Protein AF-A0A3E2N6F1-F1 (afdb_monomer_lite)

Foldseek 3Di:
DDADPLGDDDDDDADPPDPVSVVVVVVVVVCVVVVVVVVVVVVVSVVVVVVVCCVVPVPDPPVNVVVVVVVVVVVVVVVVVVVVVVVVVVVVVVVVVVVVVVVPPDDDDDDDDDDDDDDDDDDPPDDDPPPDPPVVPPD

Sequence (139 aa):
MQKVKDGYRASFRLNEDNSEHMEIYQMFQELMKSGKYRNESDLYRAAIANLYREKQGNGISDERKVELQECARMSAHQVSELVQDIINTAIVDLKTSAIRVALTDSDISSKSKENMGMKPPESSEVLPDDICDFMKMFE

pLDDT: mean 71.29, std 17.22, range [33.0, 94.81]

Radius of gyration: 30.27 Å; chains: 1; bounding box: 47×65×79 Å

Structure (mmCIF, N/CA/C/O backbone):
data_AF-A0A3E2N6F1-F1
#
_entry.id   AF-A0A3E2N6F1-F1
#
loop_
_atom_site.group_PDB
_atom_site.id
_atom_site.type_symbol
_atom_site.label_atom_id
_atom_site.label_alt_id
_atom_site.label_comp_id
_atom_site.label_asym_id
_atom_site.label_entity_id
_atom_site.label_seq_id
_atom_site.pdbx_PDB_ins_code
_atom_site.Cartn_x
_atom_site.Cartn_y
_atom_site.Cartn_z
_atom_site.occupancy
_atom_site.B_iso_or_equiv
_atom_site.auth_seq_id
_atom_site.auth_comp_id
_atom_site.auth_asym_id
_atom_site.auth_atom_id
_atom_site.pdbx_PDB_model_num
ATOM 1 N N . MET A 1 1 ? -0.323 -15.769 -14.837 1.00 76.44 1 MET A N 1
ATOM 2 C CA . MET A 1 1 ? 0.190 -14.392 -15.024 1.00 76.44 1 MET A CA 1
ATOM 3 C C . MET A 1 1 ? 0.318 -14.104 -16.508 1.00 76.44 1 MET A C 1
ATOM 5 O O . MET A 1 1 ? 0.748 -14.984 -17.239 1.00 76.44 1 MET A O 1
ATOM 9 N N . GLN A 1 2 ? -0.051 -12.905 -16.946 1.00 83.56 2 GLN A N 1
ATOM 10 C CA . GLN A 1 2 ? -0.018 -12.468 -18.340 1.00 83.56 2 GLN A CA 1
ATOM 11 C C . GLN A 1 2 ? 0.957 -11.298 -18.493 1.00 83.56 2 GLN A C 1
ATOM 13 O O . GLN A 1 2 ? 0.899 -10.343 -17.720 1.00 83.56 2 GLN A O 1
ATOM 18 N N . LYS A 1 3 ? 1.848 -11.361 -19.486 1.00 83.31 3 LYS A N 1
ATOM 19 C CA . LYS A 1 3 ? 2.733 -10.243 -19.840 1.00 83.31 3 LYS A CA 1
ATOM 20 C C . LYS A 1 3 ? 1.919 -9.150 -20.543 1.00 83.31 3 LYS A C 1
ATOM 22 O O . LYS A 1 3 ? 1.152 -9.448 -21.455 1.00 83.31 3 LYS A O 1
ATOM 27 N N . VAL A 1 4 ? 2.078 -7.904 -20.114 1.00 88.56 4 VAL A N 1
ATOM 28 C CA . VAL A 1 4 ? 1.417 -6.707 -20.659 1.00 88.56 4 VAL A CA 1
ATOM 29 C C . VAL A 1 4 ? 2.463 -5.641 -20.996 1.00 88.56 4 VAL A C 1
ATOM 31 O O . VAL A 1 4 ? 3.626 -5.777 -20.619 1.00 88.56 4 VAL A O 1
ATOM 34 N N . LYS A 1 5 ? 2.060 -4.581 -21.713 1.00 80.81 5 LYS A N 1
ATOM 35 C CA . LYS A 1 5 ? 2.961 -3.498 -22.152 1.00 80.81 5 LYS A CA 1
ATOM 36 C C . LYS A 1 5 ? 3.783 -2.902 -20.998 1.00 80.81 5 LYS A C 1
ATOM 38 O O . LYS A 1 5 ? 4.965 -2.641 -21.182 1.00 80.81 5 LYS A O 1
ATOM 43 N N . ASP A 1 6 ? 3.178 -2.795 -19.814 1.00 77.56 6 ASP A N 1
ATOM 44 C CA . ASP A 1 6 ? 3.771 -2.147 -18.636 1.00 77.56 6 ASP A CA 1
ATOM 45 C C . ASP A 1 6 ? 4.191 -3.138 -17.528 1.00 77.56 6 ASP A C 1
ATOM 47 O O . ASP A 1 6 ? 4.382 -2.742 -16.380 1.00 77.56 6 ASP A O 1
ATOM 51 N N . GLY A 1 7 ? 4.323 -4.438 -17.835 1.00 80.50 7 GLY A N 1
ATOM 52 C CA . GLY A 1 7 ? 4.799 -5.440 -16.872 1.00 80.50 7 GLY A CA 1
ATOM 53 C C . GLY A 1 7 ? 4.036 -6.762 -16.909 1.00 80.50 7 GLY A C 1
ATOM 54 O O . GLY A 1 7 ? 3.817 -7.342 -17.972 1.00 80.50 7 GLY A O 1
ATOM 55 N N . TYR A 1 8 ? 3.647 -7.265 -15.738 1.00 82.69 8 TYR A N 1
ATOM 56 C CA . TYR A 1 8 ? 2.891 -8.510 -15.596 1.00 82.69 8 TYR A CA 1
ATOM 57 C C . TYR A 1 8 ? 1.576 -8.255 -14.871 1.00 82.69 8 TYR A C 1
ATOM 59 O O . TYR A 1 8 ? 1.515 -7.493 -13.910 1.00 82.69 8 TYR A O 1
ATOM 67 N N . ARG A 1 9 ? 0.520 -8.929 -15.324 1.00 82.38 9 ARG A N 1
ATOM 68 C CA . ARG A 1 9 ? -0.808 -8.899 -14.719 1.00 82.38 9 ARG A CA 1
ATOM 69 C C . ARG A 1 9 ? -1.179 -10.287 -14.208 1.00 82.38 9 ARG A C 1
ATOM 71 O O . ARG A 1 9 ? -1.030 -11.284 -14.918 1.00 82.38 9 ARG A O 1
ATOM 78 N N . ALA A 1 10 ? -1.701 -10.355 -12.991 1.00 83.06 10 ALA A N 1
ATOM 79 C CA . ALA A 1 10 ? -2.387 -11.531 -12.470 1.00 83.06 10 ALA A CA 1
ATOM 80 C C . ALA A 1 10 ? -3.889 -11.246 -12.373 1.00 83.06 10 ALA A C 1
ATOM 82 O O . ALA A 1 10 ? -4.318 -10.099 -12.244 1.00 83.06 10 ALA A O 1
ATOM 83 N N . SER A 1 11 ? -4.702 -12.286 -12.490 1.00 83.81 11 SER A N 1
ATOM 84 C CA . SER A 1 11 ? -6.144 -12.208 -12.274 1.00 83.81 11 SER A CA 1
ATOM 85 C C . SER A 1 11 ? -6.580 -13.507 -11.620 1.00 83.81 11 SER A C 1
ATOM 87 O O . SER A 1 11 ? -6.142 -14.578 -12.037 1.00 83.81 11 SER A O 1
ATOM 89 N N . PHE A 1 12 ? -7.402 -13.391 -10.588 1.00 82.69 12 PHE A N 1
ATOM 90 C CA . PHE A 1 12 ? -7.998 -14.504 -9.862 1.00 82.69 12 PHE A CA 1
ATOM 91 C C . PHE A 1 12 ? -9.518 -14.348 -9.910 1.00 82.69 12 PHE A C 1
ATOM 93 O O . PHE A 1 12 ? -10.028 -13.236 -10.062 1.00 82.69 12 PHE A O 1
ATOM 100 N N . ARG A 1 13 ? -10.235 -15.471 -9.855 1.00 89.00 13 ARG A N 1
ATOM 101 C CA . ARG A 1 13 ? -11.699 -15.493 -9.818 1.00 89.00 13 ARG A CA 1
ATOM 102 C C . ARG A 1 13 ? -12.131 -15.783 -8.392 1.00 89.00 13 ARG A C 1
ATOM 104 O O . ARG A 1 13 ? -11.627 -16.726 -7.789 1.00 89.00 13 ARG A O 1
ATOM 111 N N . LEU A 1 14 ? -13.040 -14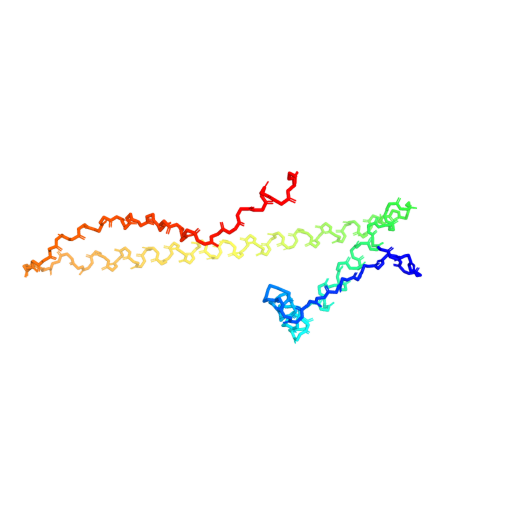.965 -7.884 1.00 90.69 14 LEU A N 1
ATOM 112 C CA . LEU A 1 14 ? -13.703 -15.189 -6.607 1.00 90.69 14 LEU A CA 1
ATOM 113 C C . LEU A 1 14 ? -15.021 -15.933 -6.866 1.00 90.69 14 LEU A C 1
ATOM 115 O O . LEU A 1 14 ? -15.560 -15.855 -7.969 1.00 90.69 14 LEU A O 1
ATOM 119 N N . ASN A 1 15 ? -15.482 -16.696 -5.877 1.00 91.12 15 ASN A N 1
ATOM 120 C CA . ASN A 1 15 ? -16.726 -17.459 -5.940 1.00 91.12 15 ASN A CA 1
ATOM 121 C C . ASN A 1 15 ? -17.688 -16.817 -4.945 1.00 91.12 15 ASN A C 1
ATOM 123 O O . ASN A 1 15 ? -17.323 -16.680 -3.782 1.00 91.12 15 ASN A O 1
ATOM 127 N N . GLU A 1 16 ? -18.870 -16.422 -5.404 1.00 90.12 16 GLU A N 1
ATOM 128 C CA . GLU A 1 16 ? -19.864 -15.737 -4.573 1.00 90.12 16 GLU A CA 1
ATOM 129 C C . GLU A 1 16 ? -20.470 -16.666 -3.511 1.00 90.12 16 GLU A C 1
ATOM 131 O O . GLU A 1 16 ? -20.834 -16.203 -2.434 1.00 90.12 16 GLU A O 1
ATOM 136 N N . ASP A 1 17 ? -20.470 -17.979 -3.761 1.00 94.81 17 ASP A N 1
ATOM 137 C CA . ASP A 1 17 ? -20.964 -18.988 -2.816 1.00 94.81 17 ASP A CA 1
ATOM 138 C C . ASP A 1 17 ? -19.928 -19.374 -1.741 1.00 94.81 17 ASP A C 1
ATOM 140 O O . ASP A 1 17 ? -20.215 -20.174 -0.851 1.00 94.81 17 ASP A O 1
ATOM 144 N N . ASN A 1 18 ? -18.703 -18.838 -1.814 1.00 94.12 18 ASN A N 1
ATOM 145 C CA . ASN A 1 18 ? -17.661 -19.058 -0.813 1.00 94.12 18 ASN A CA 1
ATOM 146 C C . ASN A 1 18 ? -17.519 -17.807 0.072 1.00 94.12 18 ASN A C 1
ATOM 148 O O . ASN A 1 18 ? -17.162 -16.726 -0.402 1.00 94.12 18 ASN A O 1
ATOM 152 N N . SER A 1 19 ? -17.758 -17.968 1.375 1.00 92.44 19 SER A N 1
ATOM 153 C CA . SER A 1 19 ? -17.728 -16.877 2.354 1.00 92.44 19 SER A CA 1
ATOM 154 C C . SER A 1 19 ? -16.373 -16.169 2.443 1.00 92.44 19 SER A C 1
ATOM 156 O O . SER A 1 19 ? -16.336 -14.944 2.511 1.00 92.44 19 SER A O 1
ATOM 158 N N . GLU A 1 20 ? -15.263 -16.904 2.374 1.00 92.38 20 GLU A N 1
ATOM 159 C CA . GLU A 1 20 ? -13.904 -16.345 2.437 1.00 92.38 20 GLU A CA 1
ATOM 160 C C . GLU A 1 20 ? -13.604 -15.501 1.190 1.00 92.38 20 GLU A C 1
ATOM 162 O O . GLU A 1 20 ? -13.008 -14.426 1.257 1.00 92.38 20 GLU A O 1
ATOM 167 N N . HIS A 1 21 ? -14.071 -15.955 0.023 1.00 94.31 21 HIS A N 1
ATOM 168 C CA . HIS A 1 21 ? -13.930 -15.209 -1.227 1.00 94.31 21 HIS A CA 1
ATOM 169 C C . HIS A 1 21 ? -14.738 -13.904 -1.194 1.00 94.31 21 HIS A C 1
ATOM 171 O O . HIS A 1 21 ? -14.274 -12.878 -1.700 1.00 94.31 21 HIS A O 1
ATOM 177 N N . MET A 1 22 ? -15.919 -13.926 -0.573 1.00 93.69 22 MET A N 1
ATOM 178 C CA . MET A 1 22 ? -16.745 -12.735 -0.383 1.00 93.69 22 MET A CA 1
ATOM 179 C C . MET A 1 22 ? -16.143 -11.751 0.620 1.00 93.69 22 MET A C 1
ATOM 181 O O . MET A 1 22 ? -16.204 -10.544 0.388 1.00 93.69 22 MET A O 1
ATOM 185 N N . GLU A 1 23 ? -15.501 -12.237 1.678 1.00 92.31 23 GLU A N 1
ATOM 186 C CA . GLU A 1 23 ? -14.776 -11.398 2.634 1.00 92.31 23 GLU A CA 1
ATOM 187 C C . GLU A 1 23 ? -13.587 -10.688 1.963 1.00 92.31 23 GLU A C 1
ATOM 189 O O . GLU A 1 23 ? -13.435 -9.468 2.072 1.00 92.31 23 GLU A O 1
ATOM 194 N N . ILE A 1 24 ? -12.811 -11.414 1.148 1.00 89.69 24 ILE A N 1
ATOM 195 C CA . ILE A 1 24 ? -11.726 -10.835 0.337 1.00 89.69 24 ILE A CA 1
ATOM 196 C C . ILE A 1 24 ? -12.263 -9.755 -0.611 1.00 89.69 24 ILE A C 1
ATOM 198 O O . ILE A 1 24 ? -11.656 -8.689 -0.753 1.00 89.69 24 ILE A O 1
ATOM 202 N N . TYR A 1 25 ? -13.399 -10.012 -1.264 1.00 89.25 25 TYR A N 1
ATOM 203 C CA . TYR A 1 25 ? -14.037 -9.042 -2.151 1.00 89.25 25 TYR A CA 1
ATOM 204 C C . TYR A 1 25 ? -14.474 -7.776 -1.399 1.00 89.25 25 TYR A C 1
ATOM 206 O O . TYR A 1 25 ? -14.208 -6.664 -1.861 1.00 89.25 25 TYR A O 1
ATOM 214 N N . GLN A 1 26 ? -15.101 -7.925 -0.231 1.00 90.50 26 GLN A N 1
ATOM 215 C CA . GLN A 1 26 ? -15.548 -6.804 0.599 1.00 90.50 26 GLN A CA 1
ATOM 216 C C . GLN A 1 26 ? -14.372 -5.955 1.085 1.00 90.50 26 GLN A C 1
ATOM 218 O O . GLN A 1 26 ? -14.395 -4.736 0.908 1.00 90.50 26 GLN A O 1
ATOM 223 N N . MET A 1 27 ? -13.305 -6.587 1.577 1.00 89.00 27 MET A N 1
ATOM 224 C CA . MET A 1 27 ? -12.082 -5.896 1.986 1.00 89.00 27 MET A CA 1
ATOM 225 C C . MET A 1 27 ? -11.478 -5.085 0.826 1.00 89.00 27 MET A C 1
ATOM 227 O O . MET A 1 27 ? -11.115 -3.919 0.994 1.00 89.00 27 MET A O 1
ATOM 231 N N . PHE A 1 28 ? -11.432 -5.655 -0.385 1.00 85.25 28 PHE A N 1
ATOM 232 C CA . PHE A 1 28 ? -10.981 -4.927 -1.576 1.00 85.25 28 PHE A CA 1
ATOM 233 C C . PHE A 1 28 ? -11.871 -3.720 -1.897 1.00 85.25 28 PHE A C 1
ATOM 235 O O . PHE A 1 28 ? -11.367 -2.650 -2.243 1.00 85.25 28 PHE A O 1
ATOM 242 N N . GLN A 1 29 ? -13.189 -3.867 -1.772 1.00 87.75 29 GLN A N 1
ATOM 243 C CA . GLN A 1 29 ? -14.137 -2.784 -2.030 1.00 87.75 29 GLN A CA 1
ATOM 244 C C . GLN A 1 29 ? -14.010 -1.648 -1.010 1.00 87.75 29 GLN A C 1
ATOM 246 O O . GLN A 1 29 ? -14.081 -0.477 -1.388 1.00 87.75 29 GLN A O 1
ATOM 251 N N . GLU A 1 30 ? -13.791 -1.959 0.265 1.00 88.31 30 GLU A N 1
ATOM 252 C CA . GLU A 1 30 ? -13.535 -0.957 1.304 1.00 88.31 30 GLU A CA 1
ATOM 253 C C . GLU A 1 30 ? -12.228 -0.199 1.058 1.00 88.31 30 GLU A C 1
ATOM 255 O O . GLU A 1 30 ? -12.207 1.038 1.081 1.00 88.31 30 GLU A O 1
ATOM 260 N N . LEU A 1 31 ? -11.158 -0.922 0.717 1.00 82.00 31 LEU A N 1
ATOM 261 C CA . LEU A 1 31 ? -9.872 -0.333 0.348 1.00 82.00 31 LEU A CA 1
ATOM 262 C C . LEU A 1 31 ? -10.013 0.630 -0.839 1.00 82.00 31 LEU A C 1
ATOM 264 O O . LEU A 1 31 ? -9.510 1.756 -0.778 1.00 82.00 31 LEU A O 1
ATOM 268 N N . MET A 1 32 ? -10.755 0.239 -1.878 1.00 81.69 32 MET A N 1
ATOM 269 C CA . MET A 1 32 ? -11.028 1.088 -3.043 1.00 81.69 32 MET A CA 1
ATOM 270 C C . MET A 1 32 ? -11.857 2.330 -2.689 1.00 81.69 32 MET A C 1
ATOM 272 O O . MET A 1 32 ? -11.533 3.428 -3.145 1.00 81.69 32 MET A O 1
ATOM 276 N N . LYS A 1 33 ? -12.894 2.187 -1.852 1.00 85.88 33 LYS A N 1
ATOM 277 C CA . LYS A 1 33 ? -13.750 3.304 -1.405 1.00 85.88 33 LYS A CA 1
ATOM 278 C C . LYS A 1 33 ? -12.996 4.332 -0.566 1.00 85.88 33 LYS A C 1
ATOM 280 O O . LYS A 1 33 ? -13.292 5.519 -0.659 1.00 85.88 33 LYS A O 1
ATOM 285 N N . SER A 1 34 ? -12.012 3.899 0.223 1.00 82.94 34 SER A N 1
ATOM 286 C CA . SER A 1 34 ? -11.216 4.795 1.071 1.00 82.94 34 SER A CA 1
ATOM 287 C C . SER A 1 34 ? -10.326 5.767 0.282 1.00 82.94 34 SER A C 1
ATOM 289 O O . SER A 1 34 ? -9.785 6.709 0.859 1.00 82.94 34 SER A O 1
ATOM 291 N N . GLY A 1 35 ? -10.099 5.515 -1.015 1.00 73.31 35 GLY A N 1
ATOM 292 C CA . GLY A 1 35 ? -9.164 6.269 -1.856 1.00 73.31 35 GLY A CA 1
ATOM 293 C C . GLY A 1 35 ? -7.682 6.066 -1.504 1.00 73.31 35 GLY A C 1
ATOM 294 O O . GLY A 1 35 ? -6.820 6.325 -2.344 1.00 73.31 35 GLY A O 1
ATOM 295 N N . LYS A 1 36 ? -7.370 5.539 -0.311 1.00 75.25 36 LYS A N 1
ATOM 296 C CA . LYS A 1 36 ? -6.004 5.271 0.162 1.00 75.25 36 LYS A CA 1
ATOM 297 C C . LYS A 1 36 ? -5.301 4.236 -0.704 1.00 75.25 36 LYS A C 1
ATOM 299 O O . LYS A 1 36 ? -4.164 4.458 -1.102 1.00 75.25 36 LYS A O 1
ATOM 304 N N . TYR A 1 37 ? -6.019 3.182 -1.097 1.00 73.69 37 TYR A N 1
ATOM 305 C CA . TYR A 1 37 ? -5.480 2.126 -1.954 1.00 73.69 37 TYR A CA 1
ATOM 306 C C . TYR A 1 37 ? -4.930 2.662 -3.281 1.00 73.69 37 TYR A C 1
ATOM 308 O O . TYR A 1 37 ? -3.872 2.232 -3.734 1.00 73.69 37 TYR A O 1
ATOM 316 N N . ARG A 1 38 ? -5.614 3.634 -3.902 1.00 75.81 38 ARG A N 1
ATOM 317 C CA . ARG A 1 38 ? -5.151 4.247 -5.154 1.00 75.81 38 ARG A CA 1
ATOM 318 C C . ARG A 1 38 ? -3.829 4.988 -4.945 1.00 75.81 38 ARG A C 1
ATOM 320 O O . ARG A 1 38 ? -2.883 4.757 -5.691 1.00 75.81 38 ARG A O 1
ATOM 327 N N . ASN A 1 39 ? -3.759 5.817 -3.905 1.00 74.00 39 ASN A N 1
ATOM 328 C CA . ASN A 1 39 ? -2.571 6.609 -3.589 1.00 74.00 39 ASN A CA 1
ATOM 329 C C . ASN A 1 39 ? -1.375 5.721 -3.209 1.00 74.00 39 ASN A C 1
ATOM 331 O O . ASN A 1 39 ? -0.268 5.928 -3.703 1.00 74.00 39 ASN A O 1
ATOM 335 N N . GLU A 1 40 ? -1.599 4.702 -2.377 1.00 75.38 40 GLU A N 1
ATOM 336 C CA . GLU A 1 40 ? -0.573 3.730 -1.991 1.00 75.38 40 GLU A CA 1
ATOM 337 C C . GLU A 1 40 ? -0.101 2.906 -3.195 1.00 75.38 40 GLU A C 1
ATOM 339 O O . GLU A 1 40 ? 1.100 2.749 -3.408 1.00 75.38 40 GLU A O 1
ATOM 344 N N . SER A 1 41 ? -1.022 2.434 -4.042 1.00 76.81 41 SER A N 1
ATOM 345 C CA . SER A 1 41 ? -0.680 1.690 -5.261 1.00 76.81 41 SER A CA 1
ATOM 346 C C . SER A 1 41 ? 0.187 2.514 -6.216 1.00 76.81 41 SER A C 1
ATOM 348 O O . SER A 1 41 ? 1.162 1.996 -6.770 1.00 76.81 41 SER A O 1
ATOM 350 N N . ASP A 1 42 ? -0.125 3.800 -6.388 1.00 76.69 42 ASP A N 1
ATOM 351 C CA . ASP A 1 42 ? 0.655 4.704 -7.233 1.00 76.69 42 ASP A CA 1
ATOM 352 C C . ASP A 1 42 ? 2.050 4.976 -6.639 1.00 76.69 42 ASP A C 1
ATOM 354 O O . ASP A 1 42 ? 3.041 4.954 -7.378 1.00 76.69 42 ASP A O 1
ATOM 358 N N . LEU A 1 43 ? 2.159 5.120 -5.311 1.00 78.19 43 LEU A N 1
ATOM 359 C CA . LEU A 1 43 ? 3.440 5.230 -4.606 1.00 78.19 43 LEU A CA 1
ATOM 360 C C . LEU A 1 43 ? 4.309 3.980 -4.814 1.00 78.19 43 LEU A C 1
ATOM 362 O O . LEU A 1 43 ? 5.476 4.098 -5.196 1.00 78.19 43 LEU A O 1
ATOM 366 N N . TYR A 1 44 ? 3.745 2.781 -4.630 1.00 74.94 44 TYR A N 1
ATOM 367 C CA . TYR A 1 44 ? 4.468 1.525 -4.848 1.00 74.94 44 TYR A CA 1
ATOM 368 C C . TYR A 1 44 ? 4.898 1.360 -6.307 1.00 74.94 44 TYR A C 1
ATOM 370 O O . TYR A 1 44 ? 6.033 0.960 -6.572 1.00 74.94 44 TYR A O 1
ATOM 378 N N . ARG A 1 45 ? 4.042 1.723 -7.271 1.00 79.94 45 ARG A N 1
ATOM 379 C CA . ARG A 1 45 ? 4.389 1.685 -8.699 1.00 79.94 45 ARG A CA 1
ATOM 380 C C . ARG A 1 45 ? 5.559 2.622 -9.012 1.00 79.94 45 ARG A C 1
ATOM 382 O O . ARG A 1 45 ? 6.481 2.220 -9.721 1.00 79.94 45 ARG A O 1
ATOM 389 N N . ALA A 1 46 ? 5.555 3.835 -8.458 1.00 77.44 46 ALA A N 1
ATOM 390 C CA . ALA A 1 46 ? 6.644 4.797 -8.619 1.00 77.44 46 ALA A CA 1
ATOM 391 C C . ALA A 1 46 ? 7.949 4.318 -7.958 1.00 77.44 46 ALA A C 1
ATOM 393 O O . ALA A 1 46 ? 9.020 4.435 -8.560 1.00 77.44 46 ALA A O 1
ATOM 394 N N . ALA A 1 47 ? 7.869 3.736 -6.758 1.00 75.38 47 ALA A N 1
ATOM 395 C CA . ALA A 1 47 ? 9.016 3.172 -6.051 1.00 75.38 47 ALA A CA 1
ATOM 396 C C . ALA A 1 47 ? 9.652 2.012 -6.834 1.00 75.38 47 ALA A C 1
ATOM 398 O O . ALA A 1 47 ? 10.858 2.020 -7.076 1.00 75.38 47 ALA A O 1
ATOM 399 N N . ILE A 1 48 ? 8.841 1.066 -7.320 1.00 79.12 48 ILE A N 1
ATOM 400 C CA . ILE A 1 48 ? 9.301 -0.057 -8.150 1.00 79.12 48 ILE A CA 1
ATOM 401 C C . ILE A 1 48 ? 9.935 0.455 -9.450 1.00 79.12 48 ILE A C 1
ATOM 403 O O . ILE A 1 48 ? 11.024 0.016 -9.817 1.00 79.12 48 ILE A O 1
ATOM 407 N N . ALA A 1 49 ? 9.302 1.415 -10.131 1.00 78.81 49 ALA A N 1
ATOM 408 C CA . ALA A 1 49 ? 9.859 2.011 -11.343 1.00 78.81 49 ALA A CA 1
ATOM 409 C C . ALA A 1 49 ? 11.219 2.686 -11.090 1.00 78.81 49 ALA A C 1
ATOM 411 O O . ALA A 1 49 ? 12.125 2.573 -11.915 1.00 78.81 49 ALA A O 1
ATOM 412 N N . ASN A 1 50 ? 11.389 3.359 -9.948 1.00 75.88 50 ASN A N 1
ATOM 413 C CA . ASN A 1 50 ? 12.666 3.959 -9.560 1.00 75.88 50 ASN A CA 1
ATOM 414 C C . ASN A 1 50 ? 13.737 2.904 -9.263 1.00 75.88 50 ASN A C 1
ATOM 416 O O . ASN A 1 50 ? 14.848 3.047 -9.767 1.00 75.88 50 ASN A O 1
ATOM 420 N N . LEU A 1 51 ? 13.391 1.823 -8.558 1.00 78.69 51 LEU A N 1
ATOM 421 C CA . LEU A 1 51 ? 14.304 0.703 -8.295 1.00 78.69 51 LEU A CA 1
ATOM 422 C C . LEU A 1 51 ? 14.814 0.058 -9.589 1.00 78.69 51 LEU A C 1
ATOM 424 O O . LEU A 1 51 ? 16.002 -0.233 -9.719 1.00 78.69 51 LEU A O 1
ATOM 428 N N . TYR A 1 52 ? 13.938 -0.139 -10.579 1.00 72.94 52 TYR A N 1
ATOM 429 C CA . TYR A 1 52 ? 14.359 -0.655 -11.884 1.00 72.94 52 TYR A CA 1
ATOM 430 C C . TYR A 1 52 ? 15.262 0.328 -12.634 1.00 72.94 52 TYR A C 1
ATOM 432 O O . TYR A 1 52 ? 16.218 -0.102 -13.273 1.00 72.94 52 TYR A O 1
ATOM 440 N N . ARG A 1 53 ? 14.994 1.635 -12.540 1.00 71.19 53 ARG A N 1
ATOM 441 C CA . ARG A 1 53 ? 15.826 2.678 -13.159 1.00 71.19 53 ARG A CA 1
ATOM 442 C C . ARG A 1 53 ? 17.240 2.697 -12.575 1.00 71.19 53 ARG A C 1
ATOM 444 O O . ARG A 1 53 ? 18.205 2.745 -13.328 1.00 71.19 53 ARG A O 1
ATOM 451 N N . GLU A 1 54 ? 17.340 2.587 -11.253 1.00 67.50 54 GLU A N 1
ATOM 452 C CA . GLU A 1 54 ? 18.604 2.508 -10.515 1.00 67.50 54 GLU A CA 1
ATOM 453 C C . GLU A 1 54 ? 19.389 1.239 -10.885 1.00 67.50 54 GLU A C 1
ATOM 455 O O . GLU A 1 54 ? 20.585 1.295 -11.168 1.00 67.50 54 GLU A O 1
ATOM 460 N N . LYS A 1 55 ? 18.701 0.093 -10.993 1.00 66.56 55 LYS A N 1
ATOM 461 C CA . LYS A 1 55 ? 19.297 -1.188 -11.416 1.00 66.56 55 LYS A CA 1
ATOM 462 C C . LYS A 1 55 ? 19.742 -1.216 -12.883 1.00 66.56 55 LYS A C 1
ATOM 464 O O . LYS A 1 55 ? 20.613 -2.013 -13.217 1.00 66.56 55 LYS A O 1
ATOM 469 N N . GLN A 1 56 ? 19.162 -0.387 -13.753 1.00 64.44 56 GLN A N 1
ATOM 470 C CA . GLN A 1 56 ? 19.519 -0.299 -15.178 1.00 64.44 56 GLN A CA 1
ATOM 471 C C . GLN A 1 56 ? 20.693 0.654 -15.473 1.00 64.44 56 GLN A C 1
ATOM 473 O O . GLN A 1 56 ? 20.998 0.898 -16.635 1.00 64.44 56 GLN A O 1
ATOM 478 N N . GLY A 1 57 ? 21.389 1.159 -14.448 1.00 54.50 57 GLY A N 1
ATOM 479 C CA . GLY A 1 57 ? 22.607 1.960 -14.624 1.00 54.50 57 GLY A CA 1
ATOM 480 C C . GLY A 1 57 ? 22.368 3.461 -14.787 1.00 54.50 57 GLY A C 1
ATOM 481 O O . GLY A 1 57 ? 23.331 4.219 -14.886 1.00 54.50 57 GLY A O 1
ATOM 482 N N . ASN A 1 58 ? 21.115 3.921 -14.720 1.00 58.75 58 ASN A N 1
ATOM 483 C CA . ASN A 1 58 ? 20.828 5.330 -14.470 1.00 58.75 58 ASN A CA 1
ATOM 484 C C . ASN A 1 58 ? 20.992 5.559 -12.967 1.00 58.75 58 ASN A C 1
ATOM 486 O O . ASN A 1 58 ? 20.016 5.511 -12.216 1.00 58.75 58 ASN A O 1
ATOM 490 N N . GLY A 1 59 ? 22.241 5.726 -12.526 1.00 58.09 59 GLY A N 1
ATOM 491 C CA . GLY A 1 59 ? 22.552 6.052 -11.138 1.00 58.09 59 GLY A CA 1
ATOM 492 C C . GLY A 1 59 ? 21.686 7.214 -10.648 1.00 58.09 59 GLY A C 1
ATOM 493 O O . GLY A 1 59 ? 21.399 8.155 -11.392 1.00 58.09 59 GLY A O 1
ATOM 494 N N . ILE A 1 60 ? 21.233 7.130 -9.399 1.00 59.16 60 ILE A N 1
ATOM 495 C CA . ILE A 1 60 ? 20.655 8.279 -8.700 1.00 59.16 60 ILE A CA 1
ATOM 496 C C . ILE A 1 60 ? 21.736 9.367 -8.730 1.00 59.16 60 ILE A C 1
ATOM 498 O O . ILE A 1 60 ? 22.854 9.089 -8.296 1.00 59.16 60 ILE A O 1
ATOM 502 N N . SER A 1 61 ? 21.451 10.555 -9.287 1.00 67.75 61 SER A N 1
ATOM 503 C CA . SER A 1 61 ? 22.440 11.641 -9.239 1.00 67.75 61 SER A CA 1
ATOM 504 C C . SER A 1 61 ? 22.779 11.930 -7.780 1.00 67.75 61 SER A C 1
ATOM 506 O O . SER A 1 61 ? 21.933 11.750 -6.894 1.00 67.75 61 SER A O 1
ATOM 508 N N . ASP A 1 62 ? 24.009 12.361 -7.518 1.00 70.94 62 ASP A N 1
ATOM 509 C CA . ASP A 1 62 ? 24.439 12.648 -6.152 1.00 70.94 62 ASP A CA 1
ATOM 510 C C . ASP A 1 62 ? 23.510 13.666 -5.466 1.00 70.94 62 ASP A C 1
ATOM 512 O O . ASP A 1 62 ? 23.241 13.520 -4.274 1.00 70.94 62 ASP A O 1
ATOM 516 N N . GLU A 1 63 ? 22.896 14.604 -6.207 1.00 69.62 63 GLU A N 1
ATOM 517 C CA . GLU A 1 63 ? 21.885 15.513 -5.645 1.00 69.62 63 GLU A CA 1
ATOM 518 C C . GLU A 1 63 ? 20.647 14.770 -5.130 1.00 69.62 63 GLU A C 1
ATOM 520 O O . GLU A 1 63 ? 20.210 14.991 -4.002 1.00 69.62 63 GLU A O 1
ATOM 525 N N . ARG A 1 64 ? 20.102 13.830 -5.909 1.00 70.19 64 ARG A N 1
ATOM 526 C CA . ARG A 1 64 ? 18.902 13.080 -5.508 1.00 70.19 64 ARG A CA 1
ATOM 527 C C . ARG A 1 64 ? 19.180 12.128 -4.342 1.00 70.19 64 ARG A C 1
ATOM 529 O O . ARG A 1 64 ? 18.279 11.826 -3.560 1.00 70.19 64 ARG A O 1
ATOM 536 N N . LYS A 1 65 ? 20.422 11.659 -4.201 1.00 74.31 65 LYS A N 1
ATOM 537 C CA . LYS A 1 65 ? 20.856 10.864 -3.046 1.00 74.31 65 LYS A CA 1
ATOM 538 C C . LYS A 1 65 ? 20.903 11.712 -1.773 1.00 74.31 65 LYS A C 1
ATOM 540 O O . LYS A 1 65 ? 20.438 11.256 -0.730 1.00 74.31 65 LYS A O 1
ATOM 545 N N . VAL A 1 66 ? 21.407 12.943 -1.876 1.00 78.19 66 VAL A N 1
ATOM 546 C CA . VAL A 1 66 ? 21.408 13.926 -0.782 1.00 78.19 66 VAL A CA 1
ATOM 547 C C . VAL A 1 66 ? 19.979 14.301 -0.384 1.00 78.19 66 VAL A C 1
ATOM 549 O O . VAL A 1 66 ? 19.665 14.281 0.803 1.00 78.19 66 VAL A O 1
ATOM 552 N N . GLU A 1 67 ? 19.087 14.544 -1.349 1.00 77.62 67 GLU A N 1
ATOM 553 C CA . GLU A 1 67 ? 17.665 14.807 -1.077 1.00 77.62 67 GLU A CA 1
ATOM 554 C C . GLU A 1 67 ? 16.995 13.643 -0.334 1.00 77.62 67 GLU A C 1
ATOM 556 O O . GLU A 1 67 ? 16.311 13.855 0.668 1.00 77.62 67 GLU A O 1
ATOM 561 N N . LEU A 1 68 ? 17.223 12.398 -0.772 1.00 80.19 68 LEU A N 1
ATOM 562 C CA . LEU A 1 68 ? 16.671 11.220 -0.094 1.00 80.19 68 LEU A CA 1
ATOM 563 C C . LEU A 1 68 ? 17.205 11.071 1.333 1.00 80.19 68 LEU A C 1
ATOM 565 O O . LEU A 1 68 ? 16.449 10.727 2.243 1.00 80.19 68 LEU A O 1
ATOM 569 N N . GLN A 1 69 ? 18.502 11.312 1.526 1.00 81.12 69 GLN A N 1
ATOM 570 C CA . GLN A 1 69 ? 19.138 11.238 2.835 1.00 81.12 69 GLN A CA 1
ATOM 571 C C . GLN A 1 69 ? 18.576 12.301 3.784 1.00 81.12 69 GLN A C 1
ATOM 573 O O . GLN A 1 69 ? 18.312 12.002 4.949 1.00 81.12 69 GLN A O 1
ATOM 578 N N . GLU A 1 70 ? 18.330 13.509 3.284 1.00 83.75 70 GLU A N 1
ATOM 579 C CA . GLU A 1 70 ? 17.739 14.590 4.065 1.00 83.75 70 GLU A CA 1
ATOM 580 C C . GLU A 1 70 ? 16.267 14.315 4.406 1.00 83.75 70 GLU A C 1
ATOM 582 O O . GLU A 1 70 ? 15.866 14.460 5.562 1.00 83.75 70 GLU A O 1
ATOM 587 N N . CYS A 1 71 ? 15.474 13.799 3.458 1.00 80.69 71 CYS A N 1
ATOM 588 C CA . CYS A 1 71 ? 14.107 13.345 3.733 1.00 80.69 71 CYS A CA 1
ATOM 589 C C . CYS A 1 71 ? 14.065 12.228 4.788 1.00 80.69 71 CYS A C 1
ATOM 591 O O . CYS A 1 71 ? 13.211 12.247 5.680 1.00 80.69 71 CYS A O 1
ATOM 593 N N . ALA A 1 72 ? 14.988 11.264 4.715 1.00 82.56 72 ALA A N 1
ATOM 594 C CA . ALA A 1 72 ? 15.096 10.191 5.699 1.00 82.56 72 ALA A CA 1
ATOM 595 C C . ALA A 1 72 ? 15.479 10.736 7.085 1.00 82.56 72 ALA A C 1
ATOM 597 O O . ALA A 1 72 ? 14.871 10.352 8.085 1.00 82.56 72 ALA A O 1
ATOM 598 N N . ARG A 1 73 ? 16.429 11.680 7.144 1.00 88.31 73 ARG A N 1
ATOM 599 C CA . ARG A 1 73 ? 16.846 12.356 8.381 1.00 88.31 73 ARG A CA 1
ATOM 600 C C . ARG A 1 73 ? 15.689 13.121 9.023 1.00 88.31 73 ARG A C 1
ATOM 602 O O . ARG A 1 73 ? 15.467 12.988 10.224 1.00 88.31 73 ARG A O 1
ATOM 609 N N . MET A 1 74 ? 14.936 13.887 8.234 1.00 86.38 74 MET A N 1
ATOM 610 C CA . MET A 1 74 ? 13.769 14.628 8.714 1.00 86.38 74 MET A CA 1
ATOM 611 C C . MET A 1 74 ? 12.664 13.706 9.230 1.00 86.38 74 MET A C 1
ATOM 613 O O . MET A 1 74 ? 12.115 13.951 10.302 1.00 86.38 74 MET A O 1
ATOM 617 N N . SER A 1 75 ? 12.374 12.621 8.511 1.00 83.31 75 SER A N 1
ATOM 618 C CA . SER A 1 75 ? 11.361 11.647 8.934 1.00 83.31 75 SER A CA 1
ATOM 619 C C . SER A 1 75 ? 11.755 10.972 10.252 1.00 83.31 75 SER A C 1
ATOM 621 O O . SER A 1 75 ? 10.933 10.838 11.155 1.00 83.31 75 SER A O 1
ATOM 623 N N . ALA A 1 76 ? 13.031 10.598 10.401 1.00 86.19 76 ALA A N 1
ATOM 624 C CA . ALA A 1 76 ? 13.550 10.030 11.643 1.00 86.19 76 ALA A CA 1
ATOM 625 C C . ALA A 1 76 ? 13.466 11.022 12.817 1.00 86.19 76 ALA A C 1
ATOM 627 O O . ALA A 1 76 ? 13.110 10.624 13.925 1.00 86.19 76 ALA A O 1
ATOM 628 N N . HIS A 1 77 ? 13.736 12.309 12.574 1.00 89.31 77 HIS A N 1
ATOM 629 C CA . HIS A 1 77 ? 13.583 13.360 13.582 1.00 89.31 77 HIS A CA 1
ATOM 630 C C . HIS A 1 77 ? 12.132 13.486 14.058 1.00 89.31 77 HIS A C 1
ATOM 632 O O . HIS A 1 77 ? 11.881 13.440 15.257 1.00 89.31 77 HIS A O 1
ATOM 638 N N . GLN A 1 78 ? 11.176 13.562 13.129 1.00 88.19 78 GLN A N 1
ATOM 639 C CA . GLN A 1 78 ? 9.750 13.677 13.455 1.00 88.19 78 GLN A CA 1
ATOM 640 C C . GLN A 1 78 ? 9.241 12.480 14.265 1.00 88.19 78 GLN A C 1
ATOM 642 O O . GLN A 1 78 ? 8.493 12.648 15.225 1.00 88.19 78 GLN A O 1
ATOM 647 N N . VAL A 1 79 ? 9.672 11.265 13.909 1.00 88.19 79 VAL A N 1
ATOM 648 C CA . VAL A 1 79 ? 9.346 10.057 14.681 1.00 88.19 79 VAL A CA 1
ATOM 649 C C . VAL A 1 79 ? 9.960 10.126 16.078 1.00 88.19 79 VAL A C 1
ATOM 651 O O . VAL A 1 79 ? 9.292 9.781 17.050 1.00 88.19 79 VAL A O 1
ATOM 654 N N . SER A 1 80 ? 11.203 10.595 16.201 1.00 88.94 80 SER A N 1
ATOM 655 C CA . SER A 1 80 ? 11.858 10.750 17.502 1.00 88.94 80 SER A CA 1
ATOM 656 C C . SER A 1 80 ? 11.133 11.755 18.398 1.00 88.94 80 SER A C 1
ATOM 658 O O . SER A 1 80 ? 10.968 11.483 19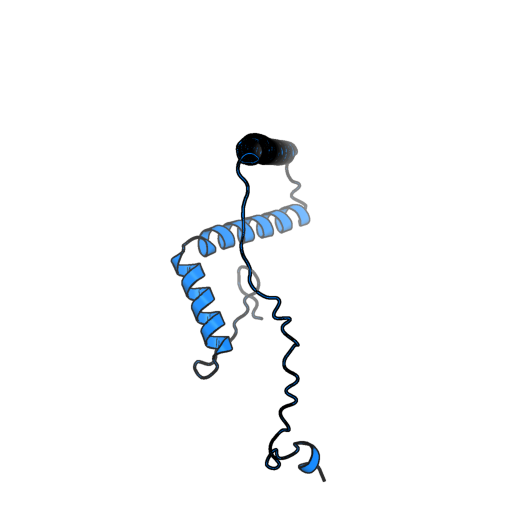.584 1.00 88.94 80 SER A O 1
ATOM 660 N N . GLU A 1 81 ? 10.683 12.887 17.854 1.00 93.06 81 GLU A N 1
ATOM 661 C CA . GLU A 1 81 ? 9.897 13.883 18.594 1.00 93.06 81 GLU A CA 1
ATOM 662 C C . GLU A 1 81 ? 8.556 13.305 19.052 1.00 93.06 81 GLU A C 1
ATOM 664 O O . GLU A 1 81 ? 8.226 13.386 20.232 1.00 93.06 81 GLU A O 1
ATOM 669 N N . L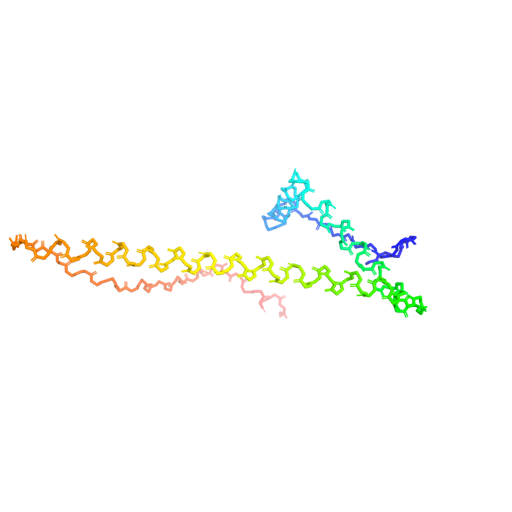EU A 1 82 ? 7.832 12.627 18.156 1.00 90.31 82 LEU A N 1
ATOM 670 C CA . LEU A 1 82 ? 6.558 11.986 18.485 1.00 90.31 82 LEU A CA 1
ATOM 671 C C . LEU A 1 82 ? 6.714 10.954 19.613 1.00 90.31 82 LEU A C 1
ATOM 673 O O . LEU A 1 82 ? 5.922 10.922 20.553 1.00 90.31 82 LEU A O 1
ATOM 677 N N . VAL A 1 83 ? 7.739 10.101 19.530 1.00 92.31 83 VAL A N 1
ATOM 678 C CA . VAL A 1 83 ? 8.020 9.093 20.561 1.00 92.31 83 VAL A CA 1
ATOM 679 C C . VAL A 1 83 ? 8.383 9.765 21.883 1.00 92.31 83 VAL A C 1
ATOM 681 O O . VAL A 1 83 ? 7.907 9.335 22.935 1.00 92.31 83 VAL A O 1
ATOM 684 N N . GLN A 1 84 ? 9.183 10.830 21.844 1.00 91.38 84 GLN A N 1
ATOM 685 C CA . GLN A 1 84 ? 9.558 11.578 23.038 1.00 91.38 84 GLN A CA 1
ATOM 686 C C . GLN A 1 84 ? 8.342 12.228 23.711 1.00 91.38 84 GLN A C 1
ATOM 688 O O . GLN A 1 84 ? 8.224 12.163 24.937 1.00 91.38 84 GLN A O 1
ATOM 693 N N . ASP A 1 85 ? 7.419 12.790 22.932 1.00 90.94 85 ASP A N 1
ATOM 694 C CA . ASP A 1 85 ? 6.173 13.367 23.438 1.00 90.94 85 ASP A CA 1
ATOM 695 C C . ASP A 1 85 ? 5.280 12.307 24.082 1.00 90.94 85 ASP A C 1
ATOM 697 O O . ASP A 1 85 ? 4.827 12.495 25.210 1.00 90.94 85 ASP A O 1
ATOM 701 N N . ILE A 1 86 ? 5.105 11.149 23.435 1.00 91.44 86 ILE A N 1
ATOM 702 C CA . ILE A 1 86 ? 4.340 10.025 23.998 1.00 91.44 86 ILE A CA 1
ATOM 703 C C . ILE A 1 86 ? 4.941 9.570 25.334 1.00 91.44 86 ILE A C 1
ATOM 705 O O . ILE A 1 86 ? 4.207 9.361 26.302 1.00 91.44 86 ILE A O 1
ATOM 709 N N . ILE A 1 87 ? 6.270 9.441 25.413 1.00 91.44 87 ILE A N 1
ATOM 710 C CA . ILE A 1 87 ? 6.965 9.073 26.654 1.00 91.44 87 ILE A CA 1
ATOM 711 C C . ILE A 1 87 ? 6.723 10.129 27.737 1.00 91.44 87 ILE A C 1
ATOM 713 O O . ILE A 1 87 ? 6.398 9.782 28.873 1.00 91.44 87 ILE A O 1
ATOM 717 N N . ASN A 1 88 ? 6.848 11.413 27.401 1.00 89.94 88 ASN A N 1
ATOM 718 C CA . ASN A 1 88 ? 6.638 12.504 28.349 1.00 89.94 88 ASN A CA 1
ATOM 719 C C . ASN A 1 88 ? 5.196 12.525 28.874 1.00 89.94 88 ASN A C 1
ATOM 721 O O . ASN A 1 88 ? 4.993 12.637 30.085 1.00 89.94 88 ASN A O 1
ATOM 725 N N . THR A 1 89 ? 4.204 12.353 27.998 1.00 90.75 89 THR A N 1
ATOM 726 C CA . THR A 1 89 ? 2.791 12.244 28.380 1.00 90.75 89 THR A CA 1
ATOM 727 C C . THR A 1 89 ? 2.557 11.044 29.293 1.00 90.75 89 THR A C 1
ATOM 729 O O . THR A 1 89 ? 1.967 11.204 30.359 1.00 90.75 89 THR A O 1
ATOM 732 N N . ALA A 1 90 ? 3.099 9.870 28.956 1.00 82.31 90 ALA A N 1
ATOM 733 C CA . ALA A 1 90 ? 2.971 8.676 29.789 1.00 82.31 90 ALA A CA 1
ATOM 734 C C . ALA A 1 90 ? 3.601 8.859 31.183 1.00 82.31 90 ALA A C 1
ATOM 736 O O . ALA A 1 90 ? 3.032 8.424 32.183 1.00 82.31 90 ALA A O 1
ATOM 737 N N . ILE A 1 91 ? 4.749 9.539 31.282 1.00 86.31 91 ILE A N 1
ATOM 738 C CA . ILE A 1 91 ? 5.386 9.863 32.569 1.00 86.31 91 ILE A CA 1
ATOM 739 C C . ILE A 1 91 ? 4.508 10.811 33.396 1.00 86.31 91 ILE A C 1
ATOM 741 O O . ILE A 1 91 ? 4.398 10.640 34.614 1.00 86.31 91 ILE A O 1
ATOM 745 N N . VAL A 1 92 ? 3.897 11.817 32.765 1.00 84.06 92 VAL A N 1
ATOM 746 C CA . VAL A 1 92 ? 2.980 12.746 33.440 1.00 84.06 92 VAL A CA 1
ATOM 747 C C . VAL A 1 92 ? 1.744 12.007 33.950 1.00 84.06 92 VAL A C 1
ATOM 749 O O . VAL A 1 92 ? 1.400 12.168 35.121 1.00 84.06 92 VAL A O 1
ATOM 752 N N . ASP A 1 93 ? 1.141 11.148 33.130 1.00 78.88 93 ASP A N 1
ATOM 753 C CA . ASP A 1 93 ? -0.023 10.337 33.502 1.00 78.88 93 ASP A CA 1
ATOM 754 C C . ASP A 1 93 ? 0.286 9.350 34.635 1.00 78.88 93 ASP A C 1
ATOM 756 O O . ASP A 1 93 ? -0.530 9.140 35.538 1.00 78.88 93 ASP A O 1
ATOM 760 N N . LEU A 1 94 ? 1.493 8.778 34.654 1.00 75.94 94 LEU A N 1
ATOM 761 C CA . LEU A 1 94 ? 1.933 7.910 35.743 1.00 75.94 94 LEU A CA 1
ATOM 762 C C . LEU A 1 94 ? 2.094 8.693 37.057 1.00 75.94 94 LEU A C 1
ATOM 764 O O . LEU A 1 94 ? 1.700 8.215 38.121 1.00 75.94 94 LEU A O 1
ATOM 768 N N . LYS A 1 95 ? 2.635 9.919 36.994 1.00 69.94 95 LYS A N 1
ATOM 769 C CA . LYS A 1 95 ? 2.786 10.801 38.163 1.00 69.94 95 LYS A CA 1
ATOM 770 C C . LYS A 1 95 ? 1.436 11.272 38.704 1.00 69.94 95 LYS A C 1
ATOM 772 O O . LYS A 1 95 ? 1.237 11.250 39.915 1.00 69.94 95 LYS A O 1
ATOM 777 N N . THR A 1 96 ? 0.498 11.664 37.845 1.00 61.06 96 THR A N 1
ATOM 778 C CA . THR A 1 96 ? -0.855 12.065 38.272 1.00 61.06 96 THR A CA 1
ATOM 779 C C . THR A 1 96 ? -1.658 10.882 38.820 1.00 61.06 96 THR A C 1
ATOM 781 O O . THR A 1 96 ? -2.393 11.048 39.796 1.00 61.06 96 THR A O 1
ATOM 784 N N . SER A 1 97 ? -1.469 9.678 38.274 1.00 59.91 97 SER A N 1
ATOM 785 C CA . SER A 1 97 ? -2.077 8.444 38.792 1.00 59.91 97 SER A CA 1
ATOM 786 C C . SER A 1 97 ? -1.507 8.039 40.157 1.00 59.91 97 SER A C 1
ATOM 788 O O . SER A 1 97 ? -2.271 7.706 41.061 1.00 59.91 97 SER A O 1
ATOM 790 N N . ALA A 1 98 ? -0.189 8.150 40.360 1.00 56.91 98 ALA A N 1
ATOM 791 C CA . ALA A 1 98 ? 0.451 7.889 41.654 1.00 56.91 98 ALA A CA 1
ATOM 792 C C . ALA A 1 98 ? -0.001 8.874 42.752 1.00 56.91 98 ALA A C 1
ATOM 794 O O . ALA A 1 98 ? -0.202 8.474 43.897 1.00 56.91 98 ALA A O 1
ATOM 795 N N . ILE A 1 99 ? -0.233 10.146 42.401 1.00 52.25 99 ILE A N 1
ATOM 796 C CA . ILE A 1 99 ? -0.768 11.157 43.330 1.00 52.25 99 ILE A CA 1
ATOM 797 C C . ILE A 1 99 ? -2.234 10.862 43.699 1.00 52.25 99 ILE A C 1
ATOM 799 O O . ILE A 1 99 ? -2.621 11.079 44.845 1.00 52.25 99 ILE A O 1
ATOM 803 N N . ARG A 1 100 ? -3.050 10.330 42.774 1.00 47.09 100 ARG A N 1
ATOM 804 C CA . ARG A 1 100 ? -4.434 9.917 43.081 1.00 47.09 100 ARG A CA 1
ATOM 805 C C . ARG A 1 100 ? -4.504 8.711 44.015 1.00 47.09 100 ARG A C 1
ATOM 807 O O . ARG A 1 100 ? -5.368 8.700 44.883 1.00 47.09 100 ARG A O 1
ATOM 814 N N . VAL A 1 101 ? -3.608 7.733 43.865 1.00 48.12 101 VAL A N 1
ATOM 815 C CA . VAL A 1 101 ? -3.575 6.538 44.731 1.00 48.12 101 VAL A CA 1
ATOM 816 C C . VAL A 1 101 ? -3.145 6.890 46.161 1.00 48.12 101 VAL A C 1
ATOM 818 O O . VAL A 1 101 ? -3.690 6.341 47.112 1.00 48.12 101 VAL A O 1
ATOM 821 N N . ALA A 1 102 ? -2.247 7.864 46.336 1.00 43.56 102 ALA A N 1
ATOM 822 C CA . ALA A 1 102 ? -1.809 8.304 47.662 1.00 43.56 102 ALA A CA 1
ATOM 823 C C . ALA A 1 102 ? -2.881 9.074 48.468 1.00 43.56 102 ALA A C 1
ATOM 825 O O . ALA A 1 102 ? -2.703 9.270 49.668 1.00 43.56 102 ALA A O 1
ATOM 826 N N . LEU A 1 103 ? -3.985 9.516 47.846 1.00 43.53 103 LEU A N 1
ATOM 827 C CA . LEU A 1 103 ? -5.031 10.303 48.519 1.00 43.53 103 LEU A CA 1
ATOM 828 C C . LEU A 1 103 ? -6.198 9.464 49.077 1.00 43.53 103 LEU A C 1
ATOM 830 O O . LEU A 1 103 ? -7.142 10.036 49.617 1.00 43.53 103 LEU A O 1
ATOM 834 N N . THR A 1 104 ? -6.159 8.133 48.952 1.00 43.00 104 THR A N 1
ATOM 835 C CA . THR A 1 104 ? -7.272 7.235 49.334 1.00 43.00 104 THR A CA 1
ATOM 836 C C . THR A 1 104 ? -6.920 6.184 50.394 1.00 43.00 104 THR A C 1
ATOM 838 O O . THR A 1 104 ? -7.688 5.250 50.586 1.00 43.00 104 THR A O 1
ATOM 841 N N . ASP A 1 105 ? -5.820 6.356 51.135 1.00 39.44 105 ASP A N 1
ATOM 842 C CA . ASP A 1 105 ? -5.432 5.477 52.259 1.00 39.44 105 ASP A CA 1
ATOM 843 C C . ASP A 1 105 ? -5.834 6.048 53.636 1.00 39.44 105 ASP A C 1
ATOM 845 O O . ASP A 1 105 ? -5.108 5.964 54.626 1.00 39.44 105 ASP A O 1
ATOM 849 N N . SER A 1 106 ? -7.028 6.631 53.720 1.00 47.31 106 SER A N 1
ATOM 850 C CA . SER A 1 106 ? -7.702 6.883 54.996 1.00 47.31 106 SER A CA 1
ATOM 851 C C . SER A 1 106 ? -9.207 6.781 54.802 1.00 47.31 106 SER A C 1
ATOM 853 O O . SER A 1 106 ? -9.880 7.794 54.677 1.00 47.31 106 SER A O 1
ATOM 855 N N . ASP A 1 107 ? -9.732 5.560 54.719 1.00 35.88 107 ASP A N 1
ATOM 856 C CA . ASP A 1 107 ? -10.792 5.138 55.636 1.00 35.88 107 ASP A CA 1
ATOM 857 C C . ASP A 1 107 ? -11.113 3.647 55.475 1.00 35.88 107 ASP A C 1
ATOM 859 O O . ASP A 1 107 ? -11.243 3.080 54.392 1.00 35.88 107 ASP A O 1
ATOM 863 N N . ILE A 1 108 ? -11.181 3.004 56.631 1.00 40.53 108 ILE A N 1
ATOM 864 C CA . ILE A 1 108 ? -11.333 1.575 56.857 1.00 40.53 108 ILE A CA 1
ATOM 865 C C . ILE A 1 108 ? -12.810 1.190 56.667 1.00 40.53 108 ILE A C 1
ATOM 867 O O . ILE A 1 108 ? -13.691 1.915 57.121 1.00 40.53 108 ILE A O 1
ATOM 871 N N . SER A 1 109 ? -13.071 -0.014 56.132 1.00 33.00 109 SER A N 1
ATOM 872 C CA . SER A 1 109 ? -13.965 -1.036 56.730 1.00 33.00 109 SER A CA 1
ATOM 873 C C . SER A 1 109 ? -14.919 -1.750 55.749 1.00 33.00 109 SER A C 1
ATOM 875 O O . SER A 1 109 ? -15.949 -1.223 55.346 1.00 33.00 109 SER A O 1
ATOM 877 N N . SER A 1 110 ? -14.626 -3.044 55.548 1.00 38.06 110 SER A N 1
ATOM 878 C CA . SER A 1 110 ? -15.575 -4.179 55.553 1.00 38.06 110 SER A CA 1
ATOM 879 C C . SER A 1 110 ? -16.591 -4.379 54.407 1.00 38.06 110 SER A C 1
ATOM 881 O O . SER A 1 110 ? -17.668 -3.797 54.433 1.00 38.06 110 SER A O 1
ATOM 883 N N . LYS A 1 111 ? -16.368 -5.394 53.544 1.00 35.66 111 LYS A N 1
ATOM 884 C CA . LYS A 1 111 ? -17.124 -6.684 53.492 1.00 35.66 111 LYS A CA 1
ATOM 885 C C . LYS A 1 111 ? -17.031 -7.420 52.134 1.00 35.66 111 LYS A C 1
ATOM 887 O O . LYS A 1 111 ? -17.436 -6.905 51.106 1.00 35.66 111 LYS A O 1
ATOM 892 N N . SER A 1 112 ? -16.579 -8.677 52.222 1.00 40.69 112 SER A N 1
ATOM 893 C CA . SER A 1 112 ? -16.993 -9.915 51.516 1.00 40.69 112 SER A CA 1
ATOM 894 C C . SER A 1 112 ? -17.509 -9.898 50.063 1.00 40.69 112 SER A C 1
ATOM 896 O O . SER A 1 112 ? -18.589 -9.371 49.802 1.00 40.69 112 SER A O 1
ATOM 898 N N . LYS A 1 113 ? -16.881 -10.717 49.205 1.00 35.97 113 LYS A N 1
ATOM 899 C CA . LYS A 1 113 ? -17.416 -11.961 48.579 1.00 35.97 113 LYS A CA 1
ATOM 900 C C . LYS A 1 113 ? -16.468 -12.367 47.441 1.00 35.97 113 LYS A C 1
ATOM 902 O O . LYS A 1 113 ? -16.178 -11.568 46.569 1.00 35.97 113 LYS A O 1
ATOM 907 N N . GLU A 1 114 ? -15.746 -13.470 47.580 1.00 38.72 114 GLU A N 1
ATOM 908 C CA . GLU A 1 114 ? -16.143 -14.840 47.214 1.00 38.72 114 GLU A CA 1
ATOM 909 C C . GLU A 1 114 ? -15.437 -15.237 45.909 1.00 38.72 114 GLU A C 1
ATOM 911 O O . GLU A 1 114 ? -15.698 -14.732 44.822 1.00 38.72 114 GLU A O 1
ATOM 916 N N . ASN A 1 115 ? -14.437 -16.091 46.105 1.00 45.16 115 ASN A N 1
ATOM 917 C CA . ASN A 1 115 ? -13.546 -16.685 45.128 1.00 45.16 115 ASN A CA 1
ATOM 918 C C . ASN A 1 115 ? -14.321 -17.716 44.296 1.00 45.16 115 ASN A C 1
ATOM 920 O O . ASN A 1 115 ? -14.722 -18.741 44.841 1.00 45.16 115 ASN A O 1
ATOM 924 N N . MET A 1 116 ? -14.505 -17.470 42.999 1.00 44.44 116 MET A N 1
ATOM 925 C CA . MET A 1 116 ? -14.968 -18.486 42.052 1.00 44.44 116 MET A CA 1
ATOM 926 C C . MET A 1 116 ? -13.902 -18.668 40.975 1.00 44.44 116 MET A C 1
ATOM 928 O O . MET A 1 116 ? -13.838 -17.927 39.996 1.00 44.44 116 MET A O 1
ATOM 932 N N . GLY A 1 117 ? -13.035 -19.656 41.197 1.00 43.91 117 GLY A N 1
ATOM 933 C CA . GLY A 1 117 ? -12.112 -20.153 40.187 1.00 43.91 117 GLY A CA 1
ATOM 934 C C . GLY A 1 117 ? -12.886 -20.789 39.035 1.00 43.91 117 GLY A C 1
ATOM 935 O O . GLY A 1 117 ? -13.629 -21.748 39.234 1.00 43.91 117 GLY A O 1
ATOM 936 N N . MET A 1 118 ? -12.705 -20.263 37.826 1.00 48.69 118 MET A N 1
ATOM 937 C CA . MET A 1 118 ? -13.222 -20.884 36.609 1.00 48.69 118 MET A CA 1
ATOM 938 C C . MET A 1 118 ? -12.224 -21.940 36.127 1.00 48.69 118 MET A C 1
ATOM 940 O O . MET A 1 118 ? -11.087 -21.620 35.782 1.00 48.69 118 MET A O 1
ATOM 944 N N . LYS A 1 119 ? -12.645 -23.208 36.119 1.00 56.97 119 LYS A N 1
ATOM 945 C CA . LYS A 1 119 ? -11.945 -24.299 35.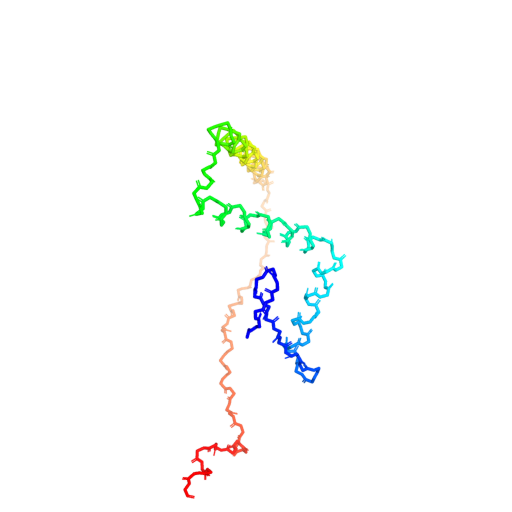426 1.00 56.97 119 LYS A CA 1
ATOM 946 C C . LYS A 1 119 ? -12.294 -24.223 33.924 1.00 56.97 119 LYS A C 1
ATOM 948 O O . LYS A 1 119 ? -13.433 -23.867 33.619 1.00 56.97 119 LYS A O 1
ATOM 953 N N . PRO A 1 120 ? -11.376 -24.528 32.985 1.00 48.22 120 PRO A N 1
ATOM 954 C CA . PRO A 1 120 ? -11.684 -24.464 31.557 1.00 48.22 120 PRO A CA 1
ATOM 955 C C . PRO A 1 120 ? -12.690 -25.563 31.182 1.00 48.22 120 PRO A C 1
ATOM 957 O O . PRO A 1 120 ? -12.610 -26.655 31.755 1.00 48.22 120 PRO A O 1
ATOM 960 N N . PRO A 1 121 ? -13.618 -25.325 30.240 1.00 52.66 121 PRO A N 1
ATOM 961 C CA . PRO A 1 121 ? -14.496 -26.379 29.761 1.00 52.66 121 PRO A CA 1
ATOM 962 C C . PRO A 1 121 ? -13.701 -27.362 28.891 1.00 52.66 121 PRO A C 1
ATOM 964 O O . PRO A 1 121 ? -13.183 -27.007 27.835 1.00 52.66 121 PRO A O 1
ATOM 967 N N . GLU A 1 122 ? -13.603 -28.607 29.352 1.00 53.25 122 GLU A N 1
ATOM 968 C CA . GLU A 1 122 ? -13.235 -29.755 28.525 1.00 53.25 122 GLU A CA 1
ATOM 969 C C . GLU A 1 122 ? -14.482 -30.181 27.738 1.00 53.25 122 GLU A C 1
ATOM 971 O O . GLU A 1 122 ? -15.404 -30.774 28.296 1.00 53.25 122 GLU A O 1
ATOM 976 N N . SER A 1 123 ? -14.530 -29.870 26.445 1.00 51.34 123 SER A N 1
ATOM 977 C CA . SER A 1 123 ? -15.517 -30.435 25.522 1.00 51.34 123 SER A CA 1
ATOM 978 C C . SER A 1 123 ? -14.789 -31.014 24.312 1.00 51.34 123 SER A C 1
ATOM 980 O O . SER A 1 123 ? -14.472 -30.303 23.361 1.00 51.34 123 SER A O 1
ATOM 982 N N . SER A 1 124 ? -14.494 -32.315 24.361 1.00 57.38 124 SER A N 1
ATOM 983 C CA . SER A 1 124 ? -14.229 -33.102 23.159 1.00 57.38 124 SER A CA 1
ATOM 984 C C . SER A 1 124 ? -15.579 -33.454 22.536 1.00 57.38 124 SER A C 1
ATOM 986 O O . SER A 1 124 ? -16.251 -34.383 22.991 1.00 57.38 124 SER A O 1
ATOM 988 N N . GLU A 1 125 ? -16.011 -32.694 21.535 1.00 53.91 125 GLU A N 1
ATOM 989 C CA . GLU A 1 125 ? -17.138 -33.110 20.703 1.00 53.91 125 GLU A CA 1
ATOM 990 C C . GLU A 1 125 ? -16.703 -34.324 19.876 1.00 53.91 125 GLU A C 1
ATOM 992 O O . GLU A 1 125 ? -15.815 -34.250 19.027 1.00 53.91 125 GLU A O 1
ATOM 997 N N . VAL A 1 126 ? -17.297 -35.474 20.194 1.00 57.19 126 VAL A N 1
ATOM 998 C CA . VAL A 1 126 ? -17.199 -36.696 19.398 1.00 57.19 126 VAL A CA 1
ATOM 999 C C . VAL A 1 126 ? -17.951 -36.439 18.096 1.00 57.19 126 VAL A C 1
ATOM 1001 O O . VAL A 1 126 ? -19.129 -36.080 18.117 1.00 57.19 126 VAL A O 1
ATOM 1004 N N . LEU A 1 127 ? -17.252 -36.578 16.972 1.00 53.41 127 LEU A N 1
ATOM 1005 C CA . LEU A 1 127 ? -17.838 -36.429 15.645 1.00 53.41 127 LEU A CA 1
ATOM 1006 C C . LEU A 1 127 ? -18.907 -37.518 15.406 1.00 53.41 127 LEU A C 1
ATOM 1008 O O . LEU A 1 127 ? -18.707 -38.654 15.835 1.00 53.41 127 LEU A O 1
ATOM 1012 N N . PRO A 1 128 ? -20.031 -37.194 14.743 1.00 61.75 128 PRO A N 1
ATOM 1013 C CA . PRO A 1 128 ? -21.111 -38.143 14.480 1.00 61.75 128 PRO A CA 1
ATOM 1014 C C . PRO A 1 128 ? -20.688 -39.256 13.507 1.00 61.75 128 PRO A C 1
ATOM 1016 O O . PRO A 1 128 ? -19.938 -39.011 12.564 1.00 61.75 128 PRO A O 1
ATOM 1019 N N . ASP A 1 129 ? -21.236 -40.459 13.707 1.00 57.75 129 ASP A N 1
ATOM 1020 C CA . ASP A 1 129 ? -20.896 -41.704 12.987 1.00 57.75 129 ASP A CA 1
ATOM 1021 C C . ASP A 1 129 ? -21.159 -41.679 11.459 1.00 57.75 129 ASP A C 1
ATOM 1023 O O . ASP A 1 129 ? -20.768 -42.605 10.751 1.00 57.75 129 ASP A O 1
ATOM 1027 N N . ASP A 1 130 ? -21.776 -40.616 10.930 1.00 53.94 130 ASP A N 1
ATOM 1028 C CA . ASP A 1 130 ? -22.124 -40.451 9.507 1.00 53.94 130 ASP A CA 1
ATOM 1029 C C . ASP A 1 130 ? -21.053 -39.716 8.672 1.00 53.94 130 ASP A C 1
ATOM 1031 O O . ASP A 1 130 ? -21.287 -39.354 7.513 1.00 53.94 130 ASP A O 1
ATOM 1035 N N . ILE A 1 131 ? -19.848 -39.502 9.211 1.00 57.59 131 ILE A N 1
ATOM 1036 C CA . ILE A 1 131 ? -18.728 -39.014 8.398 1.00 57.59 131 ILE A CA 1
ATOM 1037 C C . ILE A 1 131 ? -18.242 -40.150 7.498 1.00 57.59 131 ILE A C 1
ATOM 1039 O O . ILE A 1 131 ? -17.564 -41.085 7.918 1.00 57.59 131 ILE A O 1
ATOM 1043 N N . CYS A 1 132 ? -18.593 -40.053 6.220 1.00 54.84 132 CYS A N 1
ATOM 1044 C CA . CYS A 1 132 ? -18.080 -40.937 5.189 1.00 54.84 132 CYS A CA 1
ATOM 1045 C C . CYS A 1 132 ? -16.572 -40.685 5.014 1.00 54.84 132 CYS A C 1
ATOM 1047 O O . CYS A 1 132 ? -16.163 -39.671 4.444 1.00 54.84 132 CYS A O 1
ATOM 1049 N N . ASP A 1 133 ? -15.745 -41.598 5.528 1.00 54.94 133 ASP A N 1
ATOM 1050 C CA . ASP A 1 133 ? -14.292 -41.559 5.362 1.00 54.94 133 ASP A CA 1
ATOM 1051 C C . ASP A 1 133 ? -13.919 -41.582 3.874 1.00 54.94 133 ASP A C 1
ATOM 1053 O O . ASP A 1 133 ? -14.101 -42.582 3.175 1.00 54.94 133 ASP A O 1
ATOM 1057 N N . PHE A 1 134 ? -13.314 -40.490 3.399 1.00 52.06 134 PHE A N 1
ATOM 1058 C CA . PHE A 1 134 ? -12.834 -40.323 2.021 1.00 52.06 134 PHE A CA 1
ATOM 1059 C C . PHE A 1 134 ? -11.869 -41.442 1.573 1.00 52.06 134 PHE A C 1
ATOM 1061 O O . PHE A 1 134 ? -11.741 -41.727 0.385 1.00 52.06 134 PHE A O 1
ATOM 1068 N N . MET A 1 135 ? -11.225 -42.128 2.523 1.00 55.19 135 MET A N 1
ATOM 1069 C CA . MET A 1 135 ? -10.290 -43.228 2.264 1.00 55.19 135 MET A CA 1
ATOM 1070 C C . MET A 1 135 ? -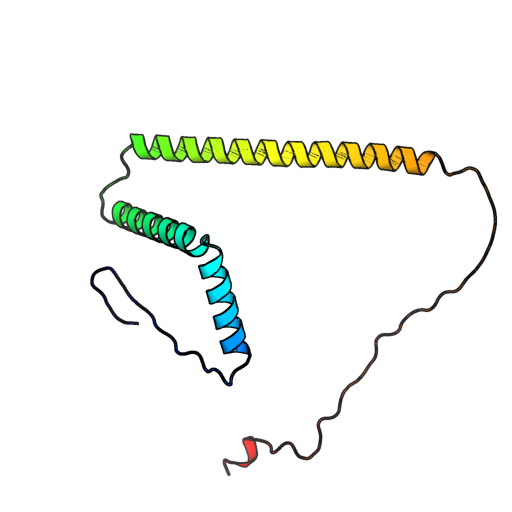10.966 -44.554 1.874 1.00 55.19 135 MET A C 1
ATOM 1072 O O . MET A 1 135 ? -10.277 -45.443 1.387 1.00 55.19 135 MET A O 1
ATOM 1076 N N . LYS A 1 136 ? -12.291 -44.702 2.029 1.00 55.00 136 LYS A N 1
ATOM 1077 C CA . LYS A 1 136 ? -13.027 -45.910 1.592 1.00 55.00 136 LYS A CA 1
ATOM 1078 C C . LYS A 1 136 ? -13.413 -45.909 0.108 1.00 55.00 136 LYS A C 1
ATOM 1080 O O . LYS A 1 136 ? -13.974 -46.884 -0.371 1.00 55.00 136 LYS A O 1
ATOM 1085 N N . MET A 1 137 ? -13.128 -44.830 -0.622 1.00 56.09 137 MET A N 1
ATOM 1086 C CA . MET A 1 137 ? -13.533 -44.663 -2.027 1.00 56.09 137 MET A CA 1
ATOM 1087 C C . MET A 1 137 ? -12.466 -45.118 -3.041 1.00 56.09 137 MET A C 1
ATOM 1089 O O . MET A 1 137 ? -12.644 -44.904 -4.239 1.00 56.09 137 MET A O 1
ATOM 1093 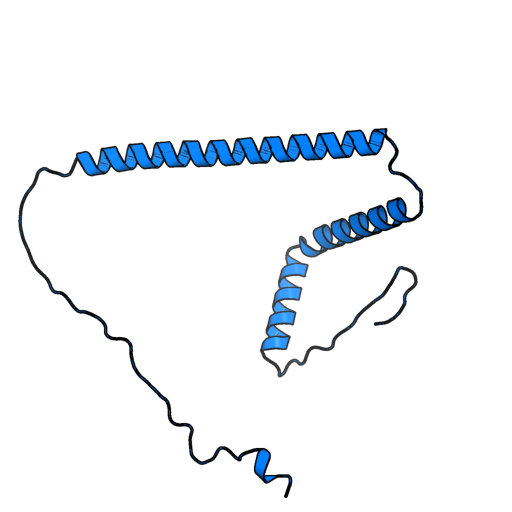N N . PHE A 1 138 ? -11.358 -45.711 -2.579 1.00 54.28 138 PHE A N 1
ATOM 1094 C CA . PHE A 1 138 ? -10.219 -46.110 -3.419 1.00 54.28 138 PHE A CA 1
ATOM 1095 C C . PHE A 1 138 ? -9.804 -47.590 -3.277 1.00 54.28 138 PHE A C 1
ATOM 1097 O O . PHE A 1 138 ? -8.674 -47.924 -3.635 1.00 54.28 138 PHE A O 1
ATOM 1104 N N . GLU A 1 139 ? -10.688 -48.471 -2.791 1.00 49.16 139 GLU A N 1
ATOM 1105 C CA . GLU A 1 139 ? -10.540 -49.934 -2.959 1.00 49.16 139 GLU A CA 1
ATOM 1106 C C . GLU A 1 139 ? -11.229 -50.434 -4.236 1.00 49.16 139 GLU A C 1
ATOM 1108 O O . GLU A 1 139 ? -12.383 -50.018 -4.494 1.00 49.16 139 GLU A O 1
#

Secondary structure (DSSP, 8-state):
-EEETTEEE------TT-HHHHHHHHHHHHHHHTSHHHHHHHHHHHHHHHHHHHHTT-PPPHHHHHHHHHHHHHHHHHHHHHHHHHHHHHHHHHHHHHHHHTT-------------PPPPP----PPPTT---GGGG--

Organism: NCBI:txid253257